Protein AF-A0A1V5BLG6-F1 (afdb_monomer_lite)

pLDDT: mean 88.05, std 8.27, range [51.44, 96.0]

Secondary structure (DSSP, 8-state):
-HHHHHHHHHHHHHHHHHHHHHHHHHTGGG-HHHHHHHHHHHHHHHHHHHHHHHHHHHHHHHHHHHH--

Structure (mmCIF, N/CA/C/O backbone):
data_AF-A0A1V5BLG6-F1
#
_entry.id   AF-A0A1V5BLG6-F1
#
loop_
_atom_site.group_PDB
_atom_site.id
_atom_site.type_symbol
_atom_site.label_atom_id
_atom_site.label_alt_id
_atom_site.label_comp_id
_atom_site.label_asym_id
_atom_site.label_entity_id
_atom_site.label_seq_id
_atom_site.pdbx_PDB_ins_code
_atom_site.Cartn_x
_atom_site.Cartn_y
_atom_site.Cartn_z
_atom_site.occupancy
_atom_site.B_iso_or_equiv
_atom_site.auth_seq_id
_atom_site.auth_comp_id
_atom_site.auth_asym_id
_atom_site.auth_atom_id
_atom_site.pdbx_PDB_model_num
ATOM 1 N N . MET A 1 1 ? 7.070 -8.252 -20.384 1.00 62.97 1 MET A N 1
ATOM 2 C CA . MET A 1 1 ? 6.178 -8.935 -19.414 1.00 62.97 1 MET A CA 1
ATOM 3 C C . MET A 1 1 ? 6.587 -8.712 -17.959 1.00 62.97 1 MET A C 1
ATOM 5 O O . MET A 1 1 ? 5.701 -8.578 -17.127 1.00 62.97 1 MET A O 1
ATOM 9 N N . GLU A 1 2 ? 7.881 -8.615 -17.635 1.00 80.12 2 GLU A N 1
ATOM 10 C CA . GLU A 1 2 ? 8.341 -8.456 -16.242 1.00 80.12 2 GLU A CA 1
ATOM 11 C C . GLU A 1 2 ? 7.934 -7.134 -15.576 1.00 80.12 2 GLU A C 1
ATOM 13 O O . GLU A 1 2 ? 7.469 -7.164 -14.444 1.00 80.12 2 GLU A O 1
ATOM 18 N N . LEU A 1 3 ? 8.003 -5.993 -16.281 1.00 77.00 3 LEU A N 1
ATOM 19 C CA . LEU A 1 3 ? 7.577 -4.691 -15.730 1.00 77.00 3 LEU A CA 1
ATOM 20 C C . LEU A 1 3 ? 6.106 -4.714 -15.282 1.00 77.00 3 LEU A C 1
ATOM 22 O O . LEU A 1 3 ? 5.779 -4.258 -14.194 1.00 77.00 3 LEU A O 1
ATOM 26 N N . LEU A 1 4 ? 5.215 -5.263 -16.111 1.00 82.69 4 LEU A N 1
ATOM 27 C CA . LEU A 1 4 ? 3.794 -5.346 -15.774 1.00 82.69 4 LEU A CA 1
ATOM 28 C C . LEU A 1 4 ? 3.577 -6.214 -14.526 1.00 82.69 4 LEU A C 1
ATOM 30 O O . LEU A 1 4 ? 2.768 -5.868 -13.674 1.00 82.69 4 LEU A O 1
ATOM 34 N N . LYS A 1 5 ? 4.338 -7.307 -14.389 1.00 87.56 5 LYS A N 1
ATOM 35 C CA . LYS A 1 5 ? 4.287 -8.186 -13.216 1.00 87.56 5 LYS A CA 1
ATOM 36 C C . LYS A 1 5 ? 4.769 -7.475 -11.945 1.00 87.56 5 LYS A C 1
ATOM 38 O O . LYS A 1 5 ? 4.122 -7.615 -10.913 1.00 87.56 5 LYS A O 1
ATOM 43 N N . GLU A 1 6 ? 5.848 -6.694 -12.019 1.00 85.75 6 GLU A N 1
ATOM 44 C CA . GLU A 1 6 ? 6.335 -5.865 -10.902 1.00 85.75 6 GLU A CA 1
ATOM 45 C C . GLU A 1 6 ? 5.314 -4.797 -10.501 1.00 85.75 6 GLU A C 1
ATOM 47 O O . GLU A 1 6 ? 4.972 -4.685 -9.327 1.00 85.75 6 GLU A O 1
ATOM 52 N N . ILE A 1 7 ? 4.761 -4.065 -11.473 1.00 88.31 7 ILE A N 1
ATOM 53 C CA . ILE A 1 7 ? 3.727 -3.048 -11.234 1.00 88.31 7 ILE A CA 1
ATOM 54 C C . ILE A 1 7 ? 2.516 -3.669 -10.533 1.00 88.31 7 ILE A C 1
ATOM 56 O O . ILE A 1 7 ? 2.049 -3.142 -9.525 1.00 88.31 7 ILE A O 1
ATOM 60 N N . VAL A 1 8 ? 2.032 -4.811 -11.030 1.00 90.12 8 VAL A N 1
ATOM 61 C CA . VAL A 1 8 ? 0.912 -5.534 -10.415 1.00 90.12 8 VAL A CA 1
ATOM 62 C C . VAL A 1 8 ? 1.269 -5.990 -8.998 1.00 90.12 8 VAL A C 1
ATOM 64 O O . VAL A 1 8 ? 0.453 -5.840 -8.095 1.00 90.12 8 VAL A O 1
ATOM 67 N N . PHE A 1 9 ? 2.487 -6.483 -8.765 1.00 91.12 9 PHE A N 1
ATOM 68 C CA . PHE A 1 9 ? 2.933 -6.900 -7.434 1.00 91.12 9 PHE A CA 1
ATOM 69 C C . PHE A 1 9 ? 2.970 -5.736 -6.429 1.00 91.12 9 PHE A C 1
ATOM 71 O O . PHE A 1 9 ? 2.492 -5.871 -5.298 1.00 91.12 9 PHE A O 1
ATOM 78 N N . TYR A 1 10 ? 3.482 -4.573 -6.835 1.00 91.19 10 TYR A N 1
ATOM 79 C CA . TYR A 1 10 ? 3.522 -3.390 -5.972 1.00 91.19 10 TYR A CA 1
ATOM 80 C C . TYR A 1 10 ? 2.131 -2.783 -5.745 1.00 91.19 10 TYR A C 1
ATOM 82 O O . TYR A 1 10 ? 1.827 -2.364 -4.627 1.00 91.19 10 TYR A O 1
ATOM 90 N N . LEU A 1 11 ? 1.250 -2.816 -6.752 1.00 90.62 11 LEU A N 1
ATOM 91 C CA . LEU A 1 11 ? -0.161 -2.444 -6.599 1.00 90.62 11 LEU A CA 1
ATOM 92 C C . LEU A 1 11 ? -0.893 -3.373 -5.625 1.00 90.62 11 LEU A C 1
ATOM 94 O O . LEU A 1 11 ? -1.613 -2.887 -4.759 1.00 90.62 11 LEU A O 1
ATOM 98 N N . LEU A 1 12 ? -0.679 -4.689 -5.713 1.00 91.44 12 LEU A N 1
ATOM 99 C CA . LEU A 1 12 ? -1.240 -5.650 -4.758 1.00 91.44 12 LEU A CA 1
ATOM 100 C C . LEU A 1 12 ? -0.724 -5.390 -3.338 1.00 91.44 12 LEU A C 1
ATOM 102 O O . LEU A 1 12 ? -1.512 -5.378 -2.397 1.00 91.44 12 LEU A O 1
ATOM 106 N N . SER A 1 13 ? 0.573 -5.105 -3.188 1.00 89.00 13 SER A N 1
ATOM 107 C CA . SER A 1 13 ? 1.177 -4.760 -1.891 1.00 89.00 13 SER A CA 1
ATOM 108 C C . SER A 1 13 ? 0.565 -3.484 -1.296 1.00 89.00 13 SER A C 1
ATOM 110 O O . SER A 1 13 ? 0.241 -3.435 -0.111 1.00 89.00 13 SER A O 1
ATOM 112 N N . SER A 1 14 ? 0.327 -2.470 -2.133 1.00 91.81 14 SER A N 1
ATOM 113 C CA . SER A 1 14 ? -0.391 -1.250 -1.753 1.00 91.81 14 SER A CA 1
ATOM 114 C C . SER A 1 14 ? -1.857 -1.540 -1.380 1.00 91.81 14 SER A C 1
ATOM 116 O O . SER A 1 14 ? -2.366 -1.031 -0.378 1.00 91.81 14 SER A O 1
ATOM 118 N N . GLY A 1 15 ? -2.511 -2.442 -2.119 1.00 92.62 15 GLY A N 1
ATOM 119 C CA . GLY A 1 15 ? -3.863 -2.929 -1.848 1.00 92.62 15 GLY A CA 1
ATOM 120 C C . GLY A 1 15 ? -4.003 -3.629 -0.494 1.00 92.62 15 GLY A C 1
ATOM 121 O O . GLY A 1 15 ? -4.999 -3.415 0.193 1.00 92.62 15 GLY A O 1
ATOM 122 N N . VAL A 1 16 ? -2.992 -4.384 -0.049 1.00 93.25 16 VAL A N 1
ATOM 123 C CA . VAL A 1 16 ? -2.956 -4.965 1.310 1.00 93.25 16 VAL A CA 1
ATOM 124 C C . VAL A 1 16 ? -2.959 -3.869 2.382 1.00 93.25 16 VAL A C 1
ATOM 126 O O . VAL A 1 16 ? -3.668 -3.988 3.381 1.00 93.25 16 VAL A O 1
ATOM 129 N N . GLY A 1 17 ? -2.232 -2.770 2.160 1.00 92.19 17 GLY A N 1
ATOM 130 C CA . GLY A 1 17 ? -2.265 -1.603 3.045 1.00 92.19 17 GLY A CA 1
ATOM 131 C C . GLY A 1 17 ? -3.661 -0.979 3.149 1.00 92.19 17 GLY A C 1
ATOM 132 O O . GLY A 1 17 ? -4.145 -0.725 4.252 1.00 92.19 17 GLY A O 1
ATOM 133 N N . ILE A 1 18 ? -4.352 -0.815 2.014 1.00 93.50 18 ILE A N 1
ATOM 134 C CA . ILE A 1 18 ? -5.744 -0.332 1.976 1.00 93.50 18 ILE A CA 1
ATOM 135 C C . ILE A 1 18 ? -6.683 -1.293 2.708 1.00 93.50 18 ILE A C 1
ATOM 137 O O . ILE A 1 18 ? -7.513 -0.847 3.498 1.00 93.50 18 ILE A O 1
ATOM 141 N N . LEU A 1 19 ? -6.543 -2.602 2.487 1.00 93.94 19 LEU A N 1
ATOM 142 C CA . LEU A 1 19 ? -7.363 -3.610 3.158 1.00 93.94 19 LEU A CA 1
ATOM 143 C C . LEU A 1 19 ? -7.203 -3.551 4.676 1.00 93.94 19 LEU A C 1
ATOM 145 O O . LEU A 1 19 ? -8.204 -3.644 5.375 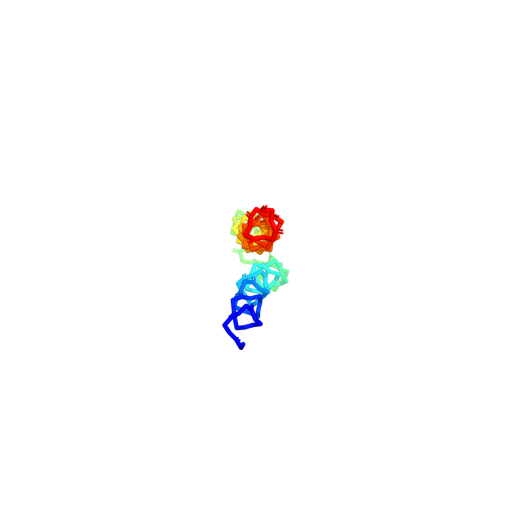1.00 93.94 19 LEU A O 1
ATOM 149 N N . LEU A 1 20 ? -5.989 -3.316 5.183 1.00 92.44 20 LEU A N 1
ATOM 150 C CA . LEU A 1 20 ? -5.746 -3.121 6.615 1.00 92.44 20 LEU A CA 1
ATOM 151 C C . LEU A 1 20 ? -6.410 -1.847 7.154 1.00 92.44 20 LEU A C 1
ATOM 153 O O . LEU A 1 20 ? -7.002 -1.856 8.236 1.00 92.44 20 LEU A O 1
ATOM 157 N N . ILE A 1 21 ? -6.361 -0.750 6.394 1.00 92.38 21 ILE A N 1
ATOM 158 C CA . ILE A 1 21 ? -7.049 0.494 6.766 1.00 92.38 21 ILE A CA 1
ATOM 159 C C . ILE A 1 21 ? -8.563 0.265 6.804 1.00 92.38 21 ILE A C 1
ATOM 161 O O . ILE A 1 21 ? -9.210 0.653 7.773 1.00 92.38 21 ILE A O 1
ATOM 165 N N . ILE A 1 22 ? -9.134 -0.402 5.801 1.00 92.12 22 ILE A N 1
ATOM 166 C CA . ILE A 1 22 ? -10.570 -0.704 5.758 1.00 92.12 22 ILE A CA 1
ATOM 167 C C . ILE A 1 22 ? -10.947 -1.674 6.885 1.00 92.12 22 ILE A C 1
ATOM 169 O O . ILE A 1 22 ? -11.907 -1.425 7.610 1.00 92.12 22 ILE A O 1
ATOM 173 N N . SER A 1 23 ? -10.159 -2.730 7.110 1.00 90.88 23 SER A N 1
ATOM 174 C CA . SER A 1 23 ? -10.399 -3.691 8.191 1.00 90.88 23 SER A CA 1
ATOM 175 C C . SER A 1 23 ? -10.349 -3.035 9.568 1.00 90.88 23 SER A C 1
ATOM 177 O O . SER A 1 23 ? -11.036 -3.485 10.478 1.00 90.88 23 SER A O 1
ATOM 179 N N . SER A 1 24 ? -9.585 -1.944 9.721 1.00 89.88 24 SER A N 1
ATOM 180 C CA . SER A 1 24 ? -9.525 -1.184 10.974 1.00 89.88 24 SER A CA 1
ATOM 181 C C . SER A 1 24 ? -10.884 -0.622 11.414 1.00 89.88 24 SER A C 1
ATOM 183 O O . SER A 1 24 ? -11.108 -0.481 12.611 1.00 89.88 24 SER A O 1
ATOM 185 N N . TYR A 1 25 ? -11.804 -0.358 10.478 1.00 87.62 25 TYR A N 1
ATOM 186 C CA . TYR A 1 25 ? -13.168 0.078 10.796 1.00 87.62 25 TYR A CA 1
ATOM 187 C C . TYR A 1 25 ? -14.024 -1.054 11.378 1.00 87.62 25 TYR A C 1
ATOM 189 O O . TYR A 1 25 ? -14.900 -0.802 12.195 1.00 87.62 25 TYR A O 1
ATOM 197 N N . PHE A 1 26 ? -13.751 -2.312 11.020 1.00 86.44 26 PHE A N 1
ATOM 198 C CA . PHE A 1 26 ? -14.486 -3.470 11.548 1.00 86.44 26 PHE A CA 1
ATOM 199 C C . PHE A 1 26 ? -14.037 -3.875 12.959 1.00 86.44 26 PHE A C 1
ATOM 201 O O . PHE A 1 26 ? -14.773 -4.551 13.669 1.00 86.44 26 PHE A O 1
ATOM 208 N N . ILE A 1 27 ? -12.836 -3.468 13.376 1.00 86.06 27 ILE A N 1
ATOM 209 C CA . ILE A 1 27 ? -12.270 -3.750 14.708 1.00 86.06 27 ILE A CA 1
ATOM 210 C C . ILE A 1 27 ? -12.335 -2.538 15.645 1.00 86.06 27 ILE A C 1
ATOM 212 O O . ILE A 1 27 ? -11.715 -2.552 16.708 1.00 86.06 27 ILE A O 1
ATOM 216 N N . GLU A 1 28 ? -13.083 -1.496 15.273 1.00 79.88 28 GLU A N 1
ATOM 217 C CA . GLU A 1 28 ? -13.175 -0.247 16.038 1.00 79.88 28 GLU A CA 1
ATOM 218 C C . GLU A 1 28 ? -13.709 -0.477 17.469 1.00 79.88 28 GLU A C 1
ATOM 220 O O . GLU A 1 28 ? -13.276 0.183 18.417 1.00 79.88 28 GLU A O 1
ATOM 225 N N . GLU A 1 29 ? -14.539 -1.511 17.652 1.00 82.44 29 GLU A N 1
ATOM 226 C CA . GLU A 1 29 ? -15.064 -1.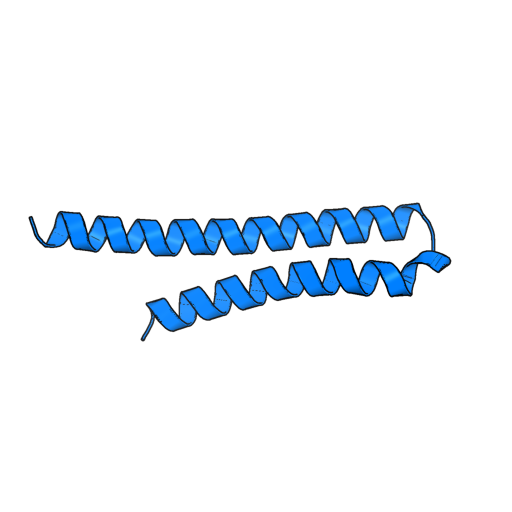956 18.951 1.00 82.44 29 GLU A CA 1
ATOM 227 C C . GLU A 1 29 ? -14.063 -2.764 19.797 1.00 82.44 29 GLU A C 1
ATOM 229 O O . GLU A 1 29 ? -14.205 -2.839 21.016 1.00 82.44 29 GLU A O 1
ATOM 234 N N . GLN A 1 30 ? -13.014 -3.338 19.193 1.00 78.12 30 GLN A N 1
ATOM 235 C CA . GLN A 1 30 ? -12.026 -4.174 19.897 1.00 78.12 30 GLN A CA 1
ATOM 236 C C . GLN A 1 30 ? -10.971 -3.353 20.657 1.00 78.12 30 GLN A C 1
ATOM 238 O O . GLN A 1 30 ? -10.193 -3.899 21.440 1.00 78.12 30 GLN A O 1
ATOM 243 N N . GLY A 1 31 ? -10.939 -2.033 20.449 1.00 84.31 31 GLY A N 1
ATOM 244 C CA . GLY A 1 31 ? -10.118 -1.114 21.229 1.00 84.31 31 GLY A CA 1
ATOM 245 C C . GLY A 1 31 ? -9.489 0.002 20.399 1.00 84.31 31 GLY A C 1
ATOM 246 O O . GLY A 1 31 ? -8.934 -0.209 19.316 1.00 84.31 31 GLY A O 1
ATOM 247 N N . LYS A 1 32 ? -9.494 1.214 20.969 1.00 87.19 32 LYS A N 1
ATOM 248 C CA . LYS A 1 32 ? -8.947 2.427 20.333 1.00 87.19 32 LYS A CA 1
ATOM 249 C C . LYS A 1 32 ? -7.469 2.287 19.950 1.00 87.19 32 LYS A C 1
ATOM 251 O O . LYS A 1 32 ? -7.066 2.750 18.886 1.00 87.19 32 LYS A O 1
ATOM 256 N N . ASN A 1 33 ? -6.665 1.628 20.788 1.00 89.44 33 ASN A N 1
ATOM 257 C CA . ASN A 1 33 ? -5.237 1.427 20.521 1.00 89.44 33 ASN A CA 1
ATOM 258 C C . ASN A 1 33 ? -5.002 0.457 19.359 1.00 89.44 33 ASN A C 1
ATOM 260 O O . ASN A 1 33 ? -4.185 0.751 18.491 1.00 89.44 33 ASN A O 1
ATOM 264 N N . LEU A 1 34 ? -5.747 -0.650 19.307 1.00 88.75 34 LEU A N 1
ATOM 265 C CA . LEU A 1 34 ? -5.634 -1.635 18.232 1.00 88.75 34 LEU A CA 1
ATOM 266 C C . LEU A 1 34 ? -6.027 -1.016 16.885 1.00 88.75 34 LEU A C 1
ATOM 268 O O . LEU A 1 34 ? -5.267 -1.089 15.926 1.00 88.75 34 LEU A O 1
ATOM 272 N N . THR A 1 35 ? -7.147 -0.291 16.853 1.00 90.62 35 THR A N 1
ATOM 273 C CA . THR A 1 35 ? -7.607 0.450 15.667 1.00 90.62 35 THR A CA 1
ATOM 274 C C . THR A 1 35 ? -6.554 1.439 15.167 1.00 90.62 35 THR A C 1
ATOM 276 O O . THR A 1 35 ? -6.281 1.523 13.968 1.00 90.62 35 THR A O 1
ATOM 279 N N . LYS A 1 36 ? -5.922 2.177 16.090 1.00 91.00 36 LYS A N 1
ATOM 280 C CA . LYS A 1 36 ? -4.867 3.141 15.760 1.00 91.00 36 LYS A CA 1
ATOM 281 C C . LYS A 1 36 ? -3.636 2.452 15.166 1.00 91.00 36 LYS A C 1
ATOM 283 O O . LYS A 1 36 ? -3.118 2.926 14.159 1.00 91.00 36 LYS A O 1
ATOM 288 N N . ILE A 1 37 ? -3.200 1.333 15.748 1.00 92.12 37 ILE A N 1
ATOM 289 C CA . ILE A 1 37 ? -2.062 0.547 15.248 1.00 92.12 37 ILE A CA 1
ATOM 290 C C . ILE A 1 37 ? -2.360 0.013 13.844 1.00 92.12 37 ILE A C 1
ATOM 292 O O . ILE A 1 37 ? -1.544 0.202 12.944 1.00 92.12 37 ILE A O 1
ATOM 296 N N . THR A 1 38 ? -3.539 -0.571 13.622 1.00 92.25 38 THR A N 1
ATOM 297 C CA . THR A 1 38 ? -3.918 -1.122 12.313 1.00 92.25 38 THR A CA 1
ATOM 298 C C . THR A 1 38 ? -3.976 -0.041 11.231 1.00 92.25 38 THR A C 1
ATOM 300 O O . THR A 1 38 ? -3.467 -0.258 10.132 1.00 92.25 38 THR A O 1
ATOM 303 N N . LYS A 1 39 ? -4.503 1.155 11.539 1.00 92.81 39 LYS A N 1
ATOM 304 C CA . LYS A 1 39 ? -4.482 2.300 10.607 1.00 92.81 39 LYS A CA 1
ATOM 305 C C . LYS A 1 39 ? -3.056 2.737 10.263 1.00 92.81 39 LYS A C 1
ATOM 307 O O . LYS A 1 39 ? -2.766 2.980 9.094 1.00 92.81 39 LYS A O 1
ATOM 312 N N . ILE A 1 40 ? -2.164 2.804 11.255 1.00 95.19 40 ILE A N 1
ATOM 313 C CA . ILE A 1 40 ? -0.756 3.181 11.049 1.00 95.19 40 ILE A CA 1
ATOM 314 C C . ILE A 1 40 ? -0.039 2.145 10.176 1.00 95.19 40 ILE A C 1
ATOM 316 O O . ILE A 1 40 ? 0.583 2.515 9.183 1.00 95.19 40 ILE A O 1
ATOM 320 N N . PHE A 1 41 ? -0.162 0.856 10.501 1.00 94.19 41 PHE A N 1
ATOM 321 C CA . PHE A 1 41 ? 0.457 -0.219 9.721 1.00 94.19 41 PHE A CA 1
ATOM 322 C C . PHE A 1 41 ? -0.090 -0.289 8.294 1.00 94.19 41 PHE A C 1
ATOM 324 O O . PHE A 1 41 ? 0.685 -0.424 7.348 1.00 94.19 41 PHE A O 1
ATOM 331 N N . GLY A 1 42 ? -1.406 -0.143 8.122 1.00 94.88 42 GLY A N 1
ATOM 332 C CA . GLY A 1 42 ? -2.025 -0.097 6.800 1.00 94.88 42 GLY A CA 1
ATOM 333 C C . GLY A 1 42 ? -1.524 1.083 5.961 1.00 94.88 42 GLY A C 1
ATOM 334 O O . GLY A 1 42 ? -1.157 0.898 4.802 1.00 94.88 42 GLY A O 1
ATOM 335 N N . ALA A 1 43 ? -1.403 2.274 6.560 1.00 95.38 43 ALA A N 1
ATOM 336 C CA . ALA A 1 43 ? -0.840 3.448 5.891 1.00 95.38 43 ALA A CA 1
ATOM 337 C C . ALA A 1 43 ? 0.641 3.259 5.521 1.00 95.38 43 ALA A C 1
ATOM 339 O O . ALA A 1 43 ? 1.042 3.599 4.409 1.00 95.38 43 ALA A O 1
ATOM 340 N N . MET A 1 44 ? 1.447 2.673 6.413 1.00 96.00 44 MET A N 1
ATOM 341 C CA . MET A 1 44 ? 2.851 2.359 6.129 1.00 96.00 44 MET A CA 1
ATOM 342 C C . MET A 1 44 ? 2.989 1.389 4.952 1.00 96.00 44 MET A C 1
ATOM 344 O O . MET A 1 44 ? 3.770 1.654 4.042 1.00 96.00 44 MET A O 1
ATOM 348 N N . LEU A 1 45 ? 2.209 0.303 4.931 1.00 94.62 45 LEU A N 1
ATOM 349 C CA . LEU A 1 45 ? 2.228 -0.675 3.838 1.00 94.62 45 LEU A CA 1
ATOM 350 C C . LEU A 1 45 ? 1.764 -0.069 2.511 1.00 94.62 45 LEU A C 1
ATOM 352 O O . LEU A 1 45 ? 2.370 -0.324 1.470 1.00 94.62 45 LEU A O 1
ATOM 356 N N . PHE A 1 46 ? 0.735 0.779 2.554 1.00 95.19 46 PHE A N 1
ATOM 357 C CA . PHE A 1 46 ? 0.251 1.501 1.383 1.00 95.19 46 PHE A CA 1
ATOM 358 C C . PHE A 1 46 ? 1.338 2.400 0.776 1.00 95.19 46 PHE A C 1
ATOM 360 O O . PHE A 1 46 ? 1.618 2.302 -0.422 1.00 95.19 46 PHE A O 1
ATOM 367 N N . ILE A 1 47 ? 1.980 3.231 1.608 1.00 95.38 47 ILE A N 1
ATOM 368 C CA . ILE A 1 47 ? 3.056 4.137 1.182 1.00 95.38 47 ILE A CA 1
ATOM 369 C C . ILE A 1 47 ? 4.244 3.337 0.651 1.00 95.38 47 ILE A C 1
ATOM 371 O O . ILE A 1 47 ? 4.761 3.657 -0.415 1.00 95.38 47 ILE A O 1
ATOM 375 N N . LEU A 1 48 ? 4.657 2.280 1.352 1.00 94.38 48 LEU A N 1
ATOM 376 C CA . LEU A 1 48 ? 5.798 1.463 0.94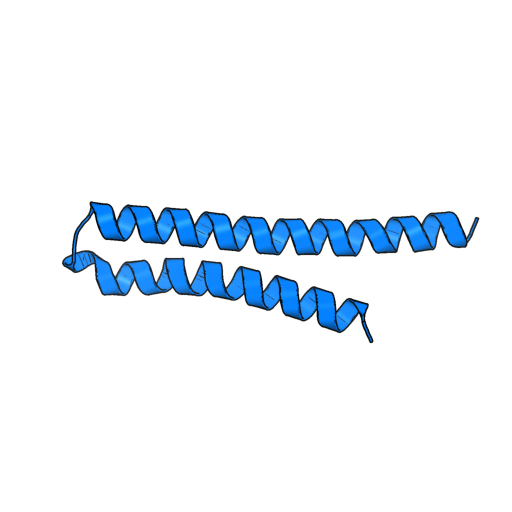7 1.00 94.38 48 LEU A CA 1
ATOM 377 C C . LEU A 1 48 ? 5.559 0.801 -0.420 1.00 94.38 48 LEU A C 1
ATOM 379 O O . LEU A 1 48 ? 6.432 0.854 -1.284 1.00 94.38 48 LEU A O 1
ATOM 383 N N . GLY A 1 49 ? 4.358 0.257 -0.650 1.00 92.75 49 GLY A N 1
ATOM 384 C CA . GLY A 1 49 ? 3.969 -0.298 -1.949 1.00 92.75 49 GLY A CA 1
ATOM 385 C C . GLY A 1 49 ? 4.013 0.740 -3.076 1.00 92.75 49 GLY A C 1
ATOM 386 O O . GLY A 1 49 ? 4.559 0.466 -4.144 1.00 92.75 49 GLY A O 1
ATOM 387 N N . LEU A 1 50 ? 3.508 1.954 -2.829 1.00 94.38 50 LEU A N 1
ATOM 388 C CA . LEU A 1 50 ? 3.554 3.043 -3.811 1.00 94.38 50 LEU A CA 1
ATOM 389 C C . LEU A 1 50 ? 4.976 3.534 -4.094 1.00 94.38 50 LEU A C 1
ATOM 391 O O . LEU A 1 50 ? 5.322 3.764 -5.250 1.00 94.38 50 LEU A O 1
ATOM 395 N N . VAL A 1 51 ? 5.811 3.681 -3.065 1.00 95.38 51 VAL A N 1
ATOM 396 C CA . VAL A 1 51 ? 7.205 4.112 -3.229 1.00 95.38 51 VAL A CA 1
ATOM 397 C C . VAL A 1 51 ? 7.972 3.103 -4.078 1.00 95.38 51 VAL A C 1
ATOM 399 O O . VAL A 1 51 ? 8.651 3.502 -5.021 1.00 95.38 51 VAL A O 1
ATOM 402 N N . LEU A 1 52 ? 7.822 1.804 -3.805 1.00 92.56 52 LEU A N 1
ATOM 403 C CA . LEU A 1 52 ? 8.461 0.756 -4.604 1.00 92.56 52 LEU A CA 1
ATOM 404 C C . LEU A 1 52 ? 7.989 0.774 -6.063 1.00 92.56 52 LEU A C 1
ATOM 406 O O . LEU A 1 52 ? 8.810 0.630 -6.969 1.00 92.56 52 LEU A O 1
ATOM 410 N N . LEU A 1 53 ? 6.698 1.026 -6.300 1.00 93.06 53 LEU A N 1
ATOM 411 C CA . LEU A 1 53 ? 6.158 1.194 -7.647 1.00 93.06 53 LEU A CA 1
ATOM 412 C C . LEU A 1 53 ? 6.802 2.384 -8.373 1.00 93.06 53 LEU A C 1
ATOM 414 O O . LEU A 1 53 ? 7.265 2.232 -9.502 1.00 93.06 53 LEU A O 1
ATOM 418 N N . VAL A 1 54 ? 6.884 3.547 -7.720 1.00 93.56 54 VAL A N 1
ATOM 419 C CA . VAL A 1 54 ? 7.513 4.745 -8.296 1.00 93.56 54 VAL A CA 1
ATOM 420 C C . VAL A 1 54 ? 8.990 4.498 -8.592 1.00 93.56 54 VAL A C 1
ATOM 422 O O . VAL A 1 54 ? 9.443 4.794 -9.695 1.00 93.56 54 VAL A O 1
ATOM 425 N N . VAL A 1 55 ? 9.735 3.916 -7.649 1.00 91.44 55 VAL A N 1
ATOM 426 C CA . VAL A 1 55 ? 11.162 3.603 -7.826 1.00 91.44 55 VAL A CA 1
ATOM 427 C C . VAL A 1 55 ? 11.371 2.618 -8.978 1.00 91.44 55 VAL A C 1
ATOM 429 O O . VAL A 1 55 ? 12.261 2.832 -9.797 1.00 91.44 55 VAL A O 1
ATOM 432 N N . SER A 1 56 ? 10.532 1.585 -9.093 1.00 89.00 56 SER A N 1
ATOM 433 C CA . SER A 1 56 ? 10.596 0.612 -10.192 1.00 89.00 56 SER A CA 1
ATOM 434 C C . SER A 1 56 ? 10.366 1.274 -11.557 1.00 89.00 56 SER A C 1
ATOM 436 O O . SER A 1 56 ? 11.155 1.083 -12.486 1.00 89.00 56 SER A O 1
ATOM 438 N N . VAL A 1 57 ? 9.333 2.118 -11.669 1.00 89.56 57 VAL A N 1
ATOM 439 C CA . VAL A 1 57 ? 9.018 2.847 -12.908 1.00 89.56 57 VAL A CA 1
ATOM 440 C C . VAL A 1 57 ? 10.135 3.830 -13.271 1.00 89.56 57 VAL A C 1
ATOM 442 O O . VAL A 1 57 ? 10.584 3.847 -14.418 1.00 89.56 57 VAL A O 1
ATOM 445 N N . MET A 1 58 ? 10.631 4.603 -12.300 1.00 90.25 58 MET A N 1
ATOM 446 C CA . MET A 1 58 ? 11.720 5.562 -12.510 1.00 90.25 58 MET A CA 1
ATOM 447 C C . MET A 1 58 ? 13.028 4.872 -12.895 1.00 90.25 58 MET A C 1
ATOM 449 O O . MET A 1 58 ? 13.699 5.321 -13.821 1.00 90.25 58 MET A O 1
ATOM 453 N N . GLY A 1 59 ? 13.367 3.754 -12.247 1.00 87.12 59 GLY A N 1
ATOM 454 C CA . GLY A 1 59 ? 14.553 2.968 -12.579 1.00 87.12 59 GLY A CA 1
ATOM 455 C C . GLY A 1 59 ? 14.554 2.535 -14.045 1.00 87.12 59 GLY A C 1
ATOM 456 O O . GLY A 1 59 ? 15.540 2.759 -14.747 1.00 87.12 59 GLY A O 1
ATOM 457 N N . LYS A 1 60 ? 13.425 2.011 -14.545 1.00 84.38 60 LYS A N 1
ATOM 458 C CA . LYS A 1 60 ? 13.325 1.593 -15.955 1.00 84.38 60 LYS A CA 1
ATOM 459 C C . LYS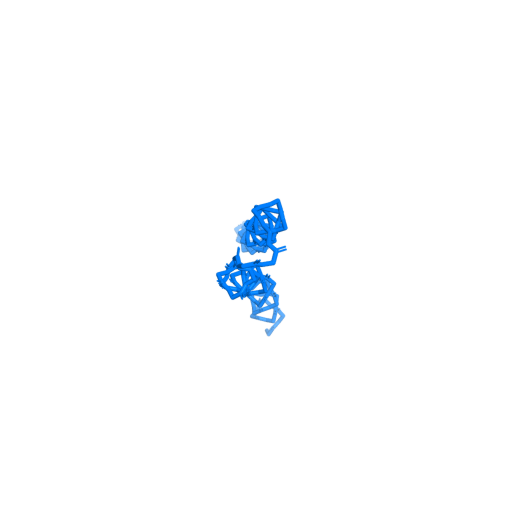 A 1 60 ? 13.310 2.778 -16.917 1.00 84.38 60 LYS A C 1
ATOM 461 O O . LYS A 1 60 ? 13.924 2.683 -17.975 1.00 84.38 60 LYS A O 1
ATOM 466 N N . LEU A 1 61 ? 12.659 3.889 -16.562 1.00 86.25 61 LEU A N 1
ATOM 467 C CA . LEU A 1 61 ? 12.700 5.124 -17.357 1.00 86.25 61 LEU A CA 1
ATOM 468 C C . LEU A 1 61 ? 14.137 5.618 -17.539 1.00 86.25 61 LEU A C 1
ATOM 470 O O . LEU A 1 61 ? 14.542 5.901 -18.663 1.00 86.25 61 LEU A O 1
ATOM 474 N N . ILE A 1 62 ? 14.923 5.651 -16.460 1.00 88.56 62 ILE A N 1
ATOM 475 C CA . ILE A 1 62 ? 16.340 6.027 -16.510 1.00 88.56 62 ILE A CA 1
ATOM 476 C C . ILE A 1 62 ? 17.117 5.052 -17.399 1.00 88.56 62 ILE A C 1
ATOM 478 O O . ILE A 1 62 ? 17.875 5.502 -18.254 1.00 88.56 62 ILE A O 1
ATOM 482 N N . THR A 1 63 ? 16.909 3.736 -17.254 1.00 85.75 63 THR A N 1
ATOM 483 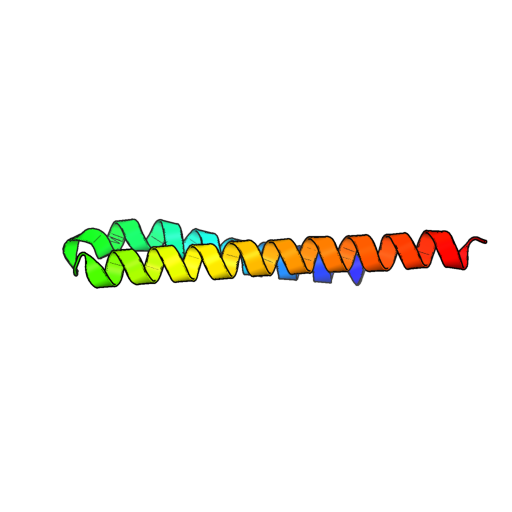C CA . THR A 1 63 ? 17.574 2.744 -18.116 1.00 85.75 63 THR A CA 1
ATOM 484 C C . THR A 1 63 ? 17.241 2.959 -19.590 1.00 85.75 63 THR A C 1
ATOM 486 O O . THR A 1 63 ? 18.139 2.907 -20.416 1.00 85.75 63 THR A O 1
ATOM 489 N N . ILE A 1 64 ? 15.985 3.249 -19.936 1.00 85.75 64 ILE A N 1
ATOM 490 C CA . ILE A 1 64 ? 15.588 3.515 -21.326 1.00 85.75 64 ILE A CA 1
ATOM 491 C C . ILE A 1 64 ? 16.257 4.794 -21.843 1.00 85.75 64 ILE A C 1
ATOM 493 O O . ILE A 1 64 ? 16.821 4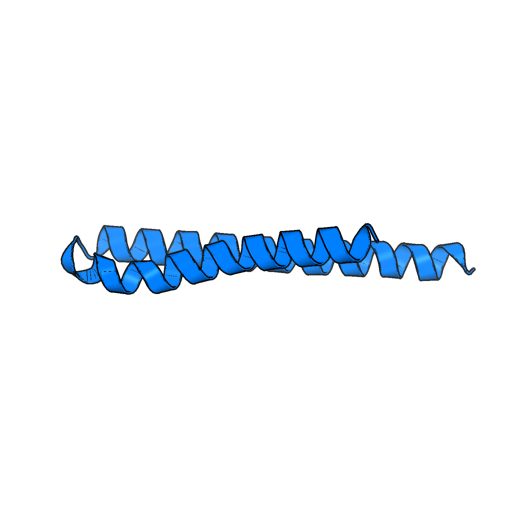.780 -22.934 1.00 85.75 64 ILE A O 1
ATOM 497 N N . ILE A 1 65 ? 16.240 5.878 -21.062 1.00 85.19 65 ILE A N 1
ATOM 498 C CA . ILE A 1 65 ? 16.839 7.162 -21.459 1.00 85.19 65 ILE A CA 1
ATOM 499 C C . ILE A 1 65 ? 18.350 7.015 -21.684 1.00 85.19 65 ILE A C 1
ATOM 501 O O . ILE A 1 65 ? 18.854 7.465 -22.707 1.00 85.19 65 ILE A O 1
ATOM 505 N N . PHE A 1 66 ? 19.063 6.359 -20.765 1.00 84.50 66 PHE A N 1
ATOM 506 C CA . PHE A 1 66 ? 20.518 6.201 -20.852 1.00 84.50 66 PHE A CA 1
ATOM 507 C C . PHE A 1 66 ? 20.972 5.092 -21.802 1.00 84.50 66 PHE A C 1
ATOM 509 O O . PHE A 1 66 ? 22.086 5.164 -22.299 1.00 84.50 66 PHE A O 1
ATOM 516 N N . HIS A 1 67 ? 20.152 4.072 -22.066 1.00 70.44 67 HIS A N 1
ATOM 517 C CA . HIS A 1 67 ? 20.495 3.034 -23.042 1.00 70.44 67 HIS A CA 1
ATOM 518 C C . HIS A 1 67 ? 20.275 3.496 -24.494 1.00 70.44 67 HIS A C 1
ATOM 520 O O . HIS A 1 67 ? 20.858 2.922 -25.410 1.00 70.44 67 HIS A O 1
ATOM 526 N N . THR A 1 68 ? 19.439 4.517 -24.709 1.00 56.78 68 THR A N 1
ATOM 527 C CA . THR A 1 68 ? 19.137 5.074 -26.042 1.00 56.78 68 THR A CA 1
ATOM 528 C C . THR A 1 68 ? 20.102 6.204 -26.451 1.00 56.78 68 THR A C 1
ATOM 530 O O . THR A 1 68 ? 20.041 6.660 -27.591 1.00 56.78 68 THR A O 1
ATOM 533 N N . LEU A 1 69 ? 20.977 6.658 -25.544 1.00 51.44 69 LEU A N 1
ATOM 534 C CA . LEU A 1 69 ? 22.016 7.669 -25.786 1.00 51.44 69 LEU A CA 1
ATOM 535 C C . LEU A 1 69 ? 23.359 7.004 -26.123 1.00 51.44 69 LEU A C 1
ATOM 537 O O . LEU A 1 69 ? 24.073 7.550 -26.991 1.00 51.44 69 LEU A O 1
#

Sequence (69 aa):
MELLKEIVFYLLSSGVGILLIISSYFIEEQGKNLTKITKIFGAMLFILGLVLLVVSVMGKLITIIFHTL

Foldseek 3Di:
DVLVVLLVVLVVQLVQLVVLLVVLVVCVVVDPVVSVVSNVSSVVSNVVSVVSNVCSVVVVVVVVVVVVD

Radius of gyration: 16.51 Å; chains: 1; bounding box: 37×17×47 Å